Protein AF-S6I855-F1 (afdb_monomer_lite)

Secondary structure (DSSP, 8-state):
--THHHHHHHHHHHHHHHHHHHHHHHHHHHHHHHHHHHHHHHHHHHHHHHHHHHHHHHHHHHHHHHHHHHHHHHHHHHHHT--HHHHGGGGGGGHHHHHHHHHHHHHHHHHH-PPP----

Sequence (120 aa):
MSKWGAAEVILFTGFIIFVLSYGQLNKKTTDNSYSLNAEARQQELERKREQSNRDFMMQTCYAEKARQKTWRASQDSHHANRNLAEYYKIFGIEADAIIAAENKSYEENKTKFVEISCEY

pLDDT: mean 76.37, std 10.59, range [46.06, 89.56]

Radius of gyration: 40.81 Å; chains: 1; bounding box: 76×33×114 Å

Foldseek 3Di:
DDPVVVVVVVVVVVVVCVVVVVVVVVVVVVVVVVVVVVVVVVVVVVVVVVVVVLVVLLVVLVVVLVVVVVVLVVLVCVLVPDPLCVVLVVVPPCSVVVNVVVVVVSVVVVVPDDRRDSDD

Structure (mmCIF, N/CA/C/O backbone):
data_AF-S6I855-F1
#
_entry.id   AF-S6I855-F1
#
loop_
_atom_site.group_PDB
_atom_site.id
_atom_site.type_symbol
_atom_site.label_atom_id
_atom_site.label_alt_id
_atom_site.label_comp_id
_atom_site.label_asym_id
_atom_site.label_entity_id
_atom_site.label_seq_id
_atom_site.pdbx_PDB_ins_code
_atom_site.Cartn_x
_atom_site.Cartn_y
_atom_site.Cartn_z
_atom_site.occupancy
_atom_site.B_iso_or_equiv
_atom_site.auth_seq_id
_atom_site.auth_comp_id
_atom_site.auth_asym_id
_atom_site.auth_atom_id
_atom_site.pdbx_PDB_model_num
ATOM 1 N N . MET A 1 1 ? -44.568 -23.655 78.190 1.00 46.06 1 MET A N 1
ATOM 2 C CA . MET A 1 1 ? -43.363 -23.246 77.436 1.00 46.06 1 MET A CA 1
ATOM 3 C C . MET A 1 1 ? -43.729 -23.114 75.969 1.00 46.06 1 MET A C 1
ATOM 5 O O . MET A 1 1 ? -44.149 -24.079 75.342 1.00 46.06 1 MET A O 1
ATOM 9 N N . SER A 1 2 ? -43.717 -21.879 75.490 1.00 49.75 2 SER A N 1
ATOM 10 C CA . SER A 1 2 ? -44.360 -21.389 74.272 1.00 49.75 2 SER A CA 1
ATOM 11 C C . SER A 1 2 ? -43.617 -21.862 73.017 1.00 49.75 2 SER A C 1
ATOM 13 O O . SER A 1 2 ? -42.563 -21.333 72.683 1.00 49.75 2 SER A O 1
ATOM 15 N N . LYS A 1 3 ? -44.184 -22.831 72.285 1.00 55.69 3 LYS A N 1
ATOM 16 C CA . LYS A 1 3 ? -43.666 -23.289 70.975 1.00 55.69 3 LYS A CA 1
ATOM 17 C C . LYS A 1 3 ? -43.691 -22.201 69.880 1.00 55.69 3 LYS A C 1
ATOM 19 O O . LYS A 1 3 ? -43.108 -22.392 68.822 1.00 55.69 3 LYS A O 1
ATOM 24 N N . TRP A 1 4 ? -44.336 -21.067 70.151 1.00 60.75 4 TRP A N 1
ATOM 25 C CA . TRP A 1 4 ? -44.507 -19.944 69.227 1.00 60.75 4 TRP A CA 1
ATOM 26 C C . TRP A 1 4 ? -43.227 -19.124 68.997 1.00 60.75 4 TRP A C 1
ATOM 28 O O . TRP A 1 4 ? -42.960 -18.737 67.865 1.00 60.75 4 TRP A O 1
ATOM 38 N N . GLY A 1 5 ? -42.369 -18.963 70.011 1.00 70.19 5 GLY A N 1
ATOM 39 C CA . GLY A 1 5 ? -41.152 -18.148 69.870 1.00 70.19 5 GLY A CA 1
ATOM 40 C C . GLY A 1 5 ? -40.101 -18.751 68.929 1.00 70.19 5 GLY A C 1
ATOM 41 O O . GLY A 1 5 ? -39.395 -18.026 68.239 1.00 70.19 5 GLY A O 1
ATOM 42 N N . ALA A 1 6 ? -40.015 -20.083 68.840 1.00 70.62 6 ALA A N 1
ATOM 43 C CA . ALA A 1 6 ? -39.068 -20.743 67.937 1.00 70.62 6 ALA A CA 1
ATOM 44 C C . ALA A 1 6 ? -39.472 -20.601 66.458 1.00 70.62 6 ALA A C 1
ATOM 46 O O . ALA A 1 6 ? -38.611 -20.427 65.597 1.00 70.62 6 ALA A O 1
ATOM 47 N N . ALA A 1 7 ? -40.775 -20.648 66.165 1.00 76.62 7 ALA A N 1
ATOM 48 C CA . ALA A 1 7 ? -41.294 -20.487 64.808 1.00 76.62 7 ALA A CA 1
ATOM 49 C C . ALA A 1 7 ? -41.082 -19.058 64.288 1.00 76.62 7 ALA A C 1
ATOM 51 O O . ALA A 1 7 ? -40.658 -18.870 63.148 1.00 76.62 7 ALA A O 1
ATOM 52 N N . GLU A 1 8 ? -41.309 -18.060 65.143 1.00 77.62 8 GLU A N 1
ATOM 53 C CA . GLU A 1 8 ? -41.084 -16.651 64.813 1.00 77.62 8 GLU A CA 1
ATOM 54 C C . GLU A 1 8 ? -39.616 -16.374 64.492 1.00 77.62 8 GLU A C 1
ATOM 56 O O . GLU A 1 8 ? -39.329 -15.740 63.481 1.00 77.62 8 GLU A O 1
ATOM 61 N N . VAL A 1 9 ? -38.679 -16.919 65.276 1.00 83.94 9 VAL A N 1
ATOM 62 C CA . VAL A 1 9 ? -37.239 -16.745 65.035 1.00 83.94 9 VAL A CA 1
ATOM 63 C C . VAL A 1 9 ? -36.829 -17.336 63.688 1.00 83.94 9 VAL A C 1
ATOM 65 O O . VAL A 1 9 ? -36.134 -16.671 62.923 1.00 83.94 9 VAL A O 1
ATOM 68 N N . ILE A 1 10 ? -37.283 -18.543 63.342 1.00 83.44 10 ILE A N 1
ATOM 69 C CA . ILE A 1 10 ? -36.939 -19.176 62.056 1.00 83.44 10 ILE A CA 1
ATOM 70 C C . ILE A 1 10 ? -37.465 -18.348 60.876 1.00 83.44 10 ILE A C 1
ATOM 72 O O . ILE A 1 10 ? -36.722 -18.093 59.925 1.00 83.44 10 ILE A O 1
ATOM 76 N N . LEU A 1 11 ? -38.713 -17.878 60.952 1.00 85.38 11 LEU A N 1
ATOM 77 C CA . LEU A 1 11 ? -39.314 -17.040 59.912 1.00 85.38 11 LEU A CA 1
ATOM 78 C C . LEU A 1 11 ? -38.594 -15.696 59.772 1.00 85.38 11 LEU A C 1
ATOM 80 O O . LEU A 1 11 ? -38.294 -15.276 58.654 1.00 85.38 11 LEU A O 1
ATOM 84 N N . PHE A 1 12 ? -38.251 -15.050 60.888 1.00 86.31 12 PHE A N 1
ATOM 85 C CA . PHE A 1 12 ? -37.533 -13.776 60.877 1.00 86.31 12 PHE A CA 1
ATOM 86 C C . PHE A 1 12 ? -36.128 -13.925 60.288 1.00 86.31 12 PHE A C 1
ATOM 88 O O . PHE A 1 12 ? -35.693 -13.113 59.473 1.00 86.31 12 PHE A O 1
ATOM 95 N N . THR A 1 13 ? -35.429 -15.000 60.653 1.00 86.50 13 THR A N 1
ATOM 96 C CA . THR A 1 13 ? -34.064 -15.257 60.179 1.00 86.50 13 THR A CA 1
ATOM 97 C C . THR A 1 13 ? -34.062 -15.595 58.687 1.00 86.50 13 THR A C 1
ATOM 99 O O . THR A 1 13 ? -33.248 -15.060 57.935 1.00 86.50 13 THR A O 1
ATOM 102 N N . GLY A 1 14 ? -35.017 -16.412 58.227 1.00 86.88 14 GLY A N 1
ATOM 103 C CA . GLY A 1 14 ? -35.204 -16.715 56.806 1.00 86.88 14 GLY A CA 1
ATOM 104 C C . GLY A 1 14 ? -35.539 -15.475 55.975 1.00 86.88 14 GLY A C 1
ATOM 105 O O . GLY A 1 14 ? -34.975 -15.286 54.898 1.00 86.88 14 GLY A O 1
ATOM 106 N N . PHE A 1 15 ? -36.388 -14.587 56.498 1.00 86.56 15 PHE A N 1
ATOM 107 C CA . PHE A 1 15 ? -36.737 -13.330 55.838 1.00 86.56 15 PHE A CA 1
ATOM 108 C C . PHE A 1 15 ? -35.533 -12.389 55.703 1.00 86.56 15 PHE A C 1
ATOM 110 O O . PHE A 1 15 ? -35.297 -11.841 54.626 1.00 86.56 15 PHE A O 1
ATOM 117 N N . ILE A 1 16 ? -34.724 -12.249 56.758 1.00 85.38 16 ILE A N 1
ATOM 118 C CA . ILE A 1 16 ? -33.504 -11.431 56.729 1.00 85.38 16 ILE A CA 1
ATOM 119 C C . ILE A 1 16 ? -32.514 -11.971 55.691 1.00 85.38 16 ILE A C 1
ATOM 121 O O . ILE A 1 16 ? -31.993 -11.199 54.885 1.00 85.38 16 ILE A O 1
ATOM 125 N N . ILE A 1 17 ? -32.284 -13.287 55.665 1.00 85.19 17 ILE A N 1
ATOM 126 C CA . ILE A 1 17 ? -31.399 -13.912 54.673 1.00 85.19 17 ILE A CA 1
ATOM 127 C C . ILE A 1 17 ? -31.934 -13.658 53.264 1.00 85.19 17 ILE A C 1
ATOM 129 O O . ILE A 1 17 ? -31.164 -13.263 52.393 1.00 85.19 17 ILE A O 1
ATOM 133 N N . PHE A 1 18 ? -33.238 -13.820 53.034 1.00 84.44 18 PHE A N 1
ATOM 134 C CA . PHE A 1 18 ? -33.846 -13.595 51.724 1.00 84.44 18 PHE A CA 1
ATOM 135 C C . PHE A 1 18 ? -33.675 -12.146 51.247 1.00 84.44 18 PHE A C 1
ATOM 137 O O . PHE A 1 18 ? -33.196 -11.923 50.136 1.00 84.44 18 PHE A O 1
ATOM 144 N N . VAL A 1 19 ? -33.975 -11.162 52.100 1.00 82.25 19 VAL A N 1
ATOM 145 C CA . VAL A 1 19 ? -33.861 -9.728 51.774 1.00 82.25 19 VAL A CA 1
ATOM 146 C C . VAL A 1 19 ? -32.406 -9.327 51.507 1.00 82.25 19 VAL A C 1
ATOM 148 O O . VAL A 1 19 ? -32.124 -8.638 50.524 1.00 82.25 19 VAL A O 1
ATOM 151 N N . LEU A 1 20 ? -31.464 -9.797 52.331 1.00 79.12 20 LEU A N 1
ATOM 152 C CA . LEU A 1 20 ? -30.036 -9.520 52.143 1.00 79.12 20 LEU A CA 1
ATOM 153 C C . LEU A 1 20 ? -29.479 -10.197 50.882 1.00 79.12 20 LEU A C 1
ATOM 155 O O . LEU A 1 20 ? -28.678 -9.597 50.163 1.00 79.12 20 LEU A O 1
ATOM 159 N N . SER A 1 21 ? -29.930 -11.417 50.579 1.00 73.81 21 SER A N 1
ATOM 160 C CA . SER A 1 21 ? -29.516 -12.162 49.384 1.00 73.81 21 SER A CA 1
ATOM 161 C C . SER A 1 21 ? -30.018 -11.500 48.103 1.00 73.81 21 SER A C 1
ATOM 163 O O . SER A 1 21 ? -29.254 -11.364 47.148 1.00 73.81 21 SER A O 1
ATOM 165 N N . TYR A 1 22 ? -31.270 -11.028 48.084 1.00 72.56 22 TYR A N 1
ATOM 166 C CA . TYR A 1 22 ? -31.876 -10.391 46.910 1.00 72.56 22 TYR A CA 1
ATOM 167 C C . TYR A 1 22 ? -31.118 -9.123 46.480 1.00 72.56 22 TYR A C 1
ATOM 169 O O . TYR A 1 22 ? -30.855 -8.918 45.294 1.00 72.56 22 TYR A O 1
ATOM 177 N N . GLY A 1 23 ? -30.694 -8.295 47.443 1.00 65.44 23 GLY A N 1
ATOM 178 C CA . GLY A 1 23 ? -29.918 -7.081 47.166 1.00 65.44 23 GLY A CA 1
ATOM 179 C C . GLY A 1 23 ? -28.478 -7.346 46.703 1.00 65.44 23 GLY A C 1
ATOM 180 O O . GLY A 1 23 ? -27.938 -6.584 45.900 1.00 65.44 23 GLY A O 1
ATOM 181 N N . GLN A 1 24 ? -27.853 -8.426 47.181 1.00 63.22 24 GLN A N 1
ATOM 182 C CA . GLN A 1 24 ? -26.481 -8.817 46.820 1.00 63.22 24 GLN A CA 1
ATOM 183 C C . GLN A 1 24 ? -26.410 -9.502 45.441 1.00 63.22 24 GLN A C 1
ATOM 185 O O . GLN A 1 24 ? -25.480 -9.253 44.672 1.00 63.22 24 GLN A O 1
ATOM 190 N N . LEU A 1 25 ? -27.403 -10.329 45.093 1.00 61.06 25 LEU A N 1
ATOM 191 C CA . LEU A 1 25 ? -27.458 -11.062 43.819 1.00 61.06 25 LEU A CA 1
ATOM 192 C C . LEU A 1 25 ? -27.683 -10.138 42.609 1.00 61.06 25 LEU A C 1
ATOM 194 O O . LEU A 1 25 ? -27.072 -10.348 41.558 1.00 61.06 25 LEU A O 1
ATOM 198 N N . ASN A 1 26 ? -28.477 -9.073 42.769 1.00 58.53 26 ASN A N 1
ATOM 199 C CA . ASN A 1 26 ? -28.676 -8.066 41.718 1.00 58.53 26 ASN A CA 1
ATOM 200 C C . ASN A 1 26 ? -27.412 -7.248 41.411 1.00 58.53 26 ASN A C 1
ATOM 202 O O . ASN A 1 26 ? -27.241 -6.811 40.278 1.00 58.53 26 ASN A O 1
ATOM 206 N N . LYS A 1 27 ? -26.517 -7.050 42.391 1.00 56.06 27 LYS A N 1
ATOM 207 C CA . LYS A 1 27 ? -25.257 -6.309 42.192 1.00 56.06 27 LYS A CA 1
ATOM 208 C C . LYS A 1 27 ? -24.181 -7.148 41.497 1.00 56.06 27 LYS A C 1
ATOM 210 O O . LYS A 1 27 ? -23.490 -6.654 40.616 1.00 56.06 27 LYS A O 1
ATOM 215 N N . LYS A 1 28 ? -24.065 -8.437 41.836 1.00 53.62 28 LYS A N 1
ATOM 216 C CA . LYS A 1 28 ? -23.075 -9.332 41.203 1.00 53.62 28 LYS A CA 1
ATOM 217 C C . LYS A 1 28 ? -23.369 -9.639 39.733 1.00 53.62 28 LYS A C 1
ATOM 219 O O . LYS A 1 28 ? -22.445 -9.855 38.957 1.00 53.62 28 LYS A O 1
ATOM 224 N N . THR A 1 29 ? -24.640 -9.668 39.339 1.00 55.28 29 THR A N 1
ATOM 225 C CA . THR A 1 29 ? -25.029 -9.881 37.934 1.00 55.28 29 THR A CA 1
ATOM 226 C C . THR A 1 29 ? -24.722 -8.668 37.054 1.00 55.28 29 THR A C 1
ATOM 228 O O . THR A 1 29 ? -24.426 -8.837 35.872 1.00 55.28 29 THR A O 1
ATOM 231 N N . THR A 1 30 ? -24.712 -7.457 37.620 1.00 53.53 30 THR A N 1
ATOM 232 C CA . THR A 1 30 ? -24.361 -6.233 36.886 1.00 53.53 30 THR A CA 1
ATOM 233 C C . THR A 1 30 ? -22.862 -6.143 36.591 1.00 53.53 30 THR A C 1
ATOM 235 O O . THR A 1 30 ? -22.496 -5.743 35.486 1.00 53.53 30 THR A O 1
ATOM 238 N N . ASP A 1 31 ? -21.992 -6.594 37.498 1.00 53.09 31 ASP A N 1
ATOM 239 C CA . ASP A 1 31 ? -20.534 -6.578 37.280 1.00 53.09 31 ASP A CA 1
ATOM 240 C C . ASP A 1 31 ? -20.090 -7.467 36.102 1.00 53.09 31 ASP A C 1
ATOM 242 O O . ASP A 1 31 ? -19.264 -7.048 35.289 1.00 53.09 31 ASP A O 1
ATOM 246 N N . ASN A 1 32 ? -20.701 -8.644 35.918 1.00 54.84 32 ASN A N 1
ATOM 247 C CA . ASN A 1 32 ? -20.407 -9.513 34.765 1.00 54.84 32 ASN A CA 1
ATOM 248 C C . ASN A 1 32 ? -20.856 -8.918 33.419 1.00 54.84 32 ASN A C 1
ATOM 250 O O . ASN A 1 32 ? -20.304 -9.253 32.375 1.00 54.84 32 ASN A O 1
ATOM 254 N N . SER A 1 33 ? -21.856 -8.034 33.415 1.00 60.38 33 SER A N 1
ATOM 255 C CA . SER A 1 33 ? -22.281 -7.351 32.186 1.00 60.38 33 SER A CA 1
ATOM 256 C C . SER A 1 33 ? -21.306 -6.242 31.767 1.00 60.38 33 SER A C 1
ATOM 258 O O . SER A 1 33 ? -21.198 -5.916 30.584 1.00 60.38 33 SER A O 1
ATOM 260 N N . TYR A 1 34 ? -20.553 -5.683 32.719 1.00 60.06 34 TYR A N 1
ATOM 261 C CA . TYR A 1 34 ? -19.549 -4.657 32.449 1.00 60.06 34 TYR A CA 1
ATOM 262 C C . TYR A 1 34 ? -18.296 -5.229 31.786 1.00 60.06 34 TYR A C 1
ATOM 264 O O . TYR A 1 34 ? -17.793 -4.623 30.839 1.00 60.06 34 TYR A O 1
ATOM 272 N N . SER A 1 35 ? -17.819 -6.395 32.231 1.00 62.56 35 SER A N 1
ATOM 273 C CA . SER A 1 35 ? -16.675 -7.071 31.607 1.00 62.56 35 SER A CA 1
ATOM 274 C C . SER A 1 35 ? -16.986 -7.506 30.174 1.00 62.56 35 SER A C 1
ATOM 276 O O . SER A 1 35 ? -16.189 -7.240 29.280 1.00 62.56 35 SER A O 1
ATOM 278 N N . LEU A 1 36 ? -18.183 -8.046 29.926 1.00 67.12 36 LEU A N 1
ATOM 279 C CA . LEU A 1 36 ? -18.617 -8.458 28.586 1.00 67.12 36 LEU A CA 1
ATOM 280 C C . LEU A 1 36 ? -18.712 -7.268 27.614 1.00 67.12 36 LEU A C 1
ATOM 282 O O . LEU A 1 36 ? -18.301 -7.349 26.458 1.00 67.12 36 LEU A O 1
ATOM 286 N N . ASN A 1 37 ? -19.203 -6.124 28.101 1.00 72.88 37 ASN A N 1
ATOM 287 C CA . ASN A 1 37 ? -19.245 -4.883 27.327 1.00 72.88 37 ASN A CA 1
ATOM 288 C C . ASN A 1 37 ? -17.850 -4.284 27.093 1.00 72.88 37 ASN A C 1
ATOM 290 O O . ASN A 1 37 ? -17.625 -3.641 26.068 1.00 72.88 37 ASN A O 1
ATOM 294 N N . ALA A 1 38 ? -16.915 -4.459 28.029 1.00 72.94 38 ALA A N 1
ATOM 295 C CA . ALA A 1 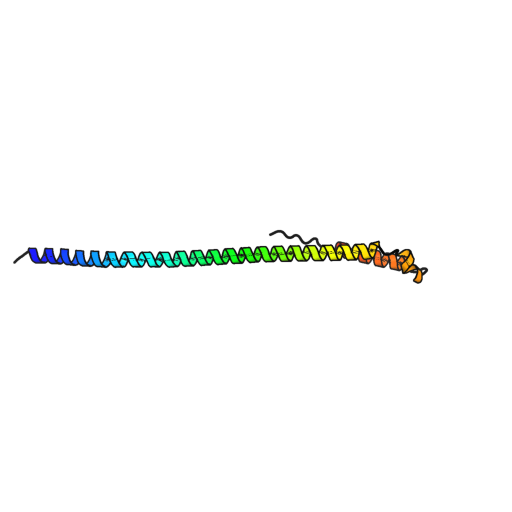38 ? -15.535 -4.015 27.869 1.00 72.94 38 ALA A CA 1
ATOM 296 C C . ALA A 1 38 ? -14.781 -4.878 26.844 1.00 72.94 38 ALA A C 1
ATOM 298 O O . ALA A 1 38 ? -14.125 -4.324 25.962 1.00 72.94 38 ALA A O 1
ATOM 299 N N . GLU A 1 39 ? -14.938 -6.202 26.896 1.00 76.06 39 GLU A N 1
ATOM 300 C CA . GLU A 1 39 ? -14.370 -7.135 25.914 1.00 76.06 39 GLU A CA 1
ATOM 301 C C . GLU A 1 39 ? -14.945 -6.906 24.511 1.00 76.06 39 GLU A C 1
ATOM 303 O O . GLU A 1 39 ? -14.189 -6.828 23.543 1.00 76.06 39 GLU A O 1
ATOM 308 N N . ALA A 1 40 ? -16.259 -6.685 24.389 1.00 78.31 40 ALA A N 1
ATOM 309 C CA . ALA A 1 40 ? -16.886 -6.361 23.107 1.00 78.31 40 ALA A CA 1
ATOM 310 C C . ALA A 1 40 ? -16.322 -5.065 22.491 1.00 78.31 40 ALA A C 1
ATOM 312 O O . ALA A 1 40 ? -16.056 -5.010 21.289 1.00 78.31 40 ALA A O 1
ATOM 313 N N . ARG A 1 41 ? -16.072 -4.032 23.312 1.00 79.06 41 ARG A N 1
ATOM 314 C CA . ARG A 1 41 ? -15.428 -2.788 22.852 1.00 79.06 41 ARG A CA 1
ATOM 315 C C . ARG A 1 41 ? -13.980 -3.010 22.426 1.00 79.06 41 ARG A C 1
ATOM 317 O O . ARG A 1 41 ? -13.554 -2.404 21.447 1.00 79.06 41 ARG A O 1
ATOM 324 N N . GLN A 1 42 ? -13.224 -3.849 23.135 1.00 83.50 42 GLN A N 1
ATOM 325 C CA . GLN A 1 42 ? -11.842 -4.160 22.758 1.00 83.50 42 GLN A CA 1
ATOM 326 C C . GLN A 1 42 ? -11.779 -4.911 21.425 1.00 83.50 42 GLN A C 1
ATOM 328 O O . GLN A 1 42 ? -11.049 -4.480 20.535 1.00 83.50 42 GLN A O 1
ATOM 333 N N . GLN A 1 43 ? -12.622 -5.926 21.224 1.00 82.50 43 GLN A N 1
ATOM 334 C CA . GLN A 1 43 ? -12.706 -6.640 19.946 1.00 82.50 43 GLN A CA 1
ATOM 335 C C . GLN A 1 43 ? -13.133 -5.732 18.786 1.00 82.50 43 GLN A C 1
ATOM 337 O O . GLN A 1 43 ? -12.671 -5.893 17.656 1.00 82.50 43 GLN A O 1
ATOM 342 N N . GLU A 1 44 ? -14.023 -4.767 19.027 1.00 85.75 44 GLU A N 1
ATOM 343 C CA . GLU A 1 44 ? -14.407 -3.804 17.994 1.00 85.75 44 GLU A CA 1
ATOM 344 C C . GLU A 1 44 ? -13.257 -2.848 17.641 1.00 85.75 44 GLU A C 1
ATOM 346 O O . GLU A 1 44 ? -13.050 -2.538 16.466 1.00 85.75 44 GLU A O 1
ATOM 351 N N . LEU A 1 45 ? -12.474 -2.410 18.632 1.00 85.31 45 LEU A N 1
ATOM 352 C CA . LEU A 1 45 ? -11.278 -1.595 18.404 1.00 85.31 45 LEU A CA 1
ATOM 353 C C . LEU A 1 45 ? -10.198 -2.366 17.639 1.00 85.31 45 LEU A C 1
ATOM 355 O O . LEU A 1 45 ? -9.571 -1.795 16.748 1.00 85.31 45 LEU A O 1
ATOM 359 N N . GLU A 1 46 ? -10.000 -3.646 17.944 1.00 86.56 46 GLU A N 1
ATOM 360 C CA . GLU A 1 46 ? -9.068 -4.515 17.220 1.00 86.56 46 GLU A CA 1
ATOM 361 C C . GLU A 1 46 ? -9.503 -4.710 15.768 1.00 86.56 46 GLU A C 1
ATOM 363 O O . GLU A 1 46 ? -8.716 -4.434 14.865 1.00 86.56 46 GLU A O 1
ATOM 368 N N . ARG A 1 47 ? -10.779 -5.030 15.513 1.00 84.12 47 ARG A N 1
ATOM 369 C CA . ARG A 1 47 ? -11.304 -5.139 14.140 1.00 84.12 47 ARG A CA 1
ATOM 370 C C . ARG A 1 47 ? -11.171 -3.838 13.349 1.00 84.12 47 ARG A C 1
ATOM 372 O O . ARG A 1 47 ? -10.821 -3.879 12.172 1.00 84.12 47 ARG A O 1
ATOM 379 N N . LYS A 1 48 ? -11.402 -2.680 13.978 1.00 87.62 48 LYS A N 1
ATOM 380 C CA . LYS A 1 48 ? -11.201 -1.369 13.331 1.00 87.62 48 LYS A CA 1
ATOM 381 C C . LYS A 1 48 ? -9.730 -1.097 13.018 1.00 87.62 48 LYS A C 1
ATOM 383 O O . LYS A 1 48 ? -9.430 -0.562 11.955 1.00 87.62 48 LYS A O 1
ATOM 388 N N . ARG A 1 49 ? -8.810 -1.473 13.913 1.00 85.75 49 ARG A N 1
ATOM 389 C CA . ARG A 1 49 ? -7.362 -1.363 13.666 1.00 85.75 49 ARG A CA 1
ATOM 390 C C . ARG A 1 49 ? -6.920 -2.278 12.538 1.00 85.75 49 ARG A C 1
ATOM 392 O O . ARG A 1 49 ? -6.172 -1.834 11.675 1.00 85.75 49 ARG A O 1
ATOM 399 N N . GLU A 1 50 ? -7.399 -3.517 12.521 1.00 85.75 50 GLU A N 1
ATOM 400 C CA . GLU A 1 50 ? -7.116 -4.454 11.441 1.00 85.75 50 GLU A CA 1
ATOM 401 C C . GLU A 1 50 ? -7.609 -3.904 10.109 1.00 85.75 50 GLU A C 1
ATOM 403 O O . GLU A 1 50 ? -6.803 -3.808 9.193 1.00 85.75 50 GLU A O 1
ATOM 408 N N . GLN A 1 51 ? -8.872 -3.468 10.015 1.00 86.00 51 GLN A N 1
ATOM 409 C CA . GLN A 1 51 ? -9.431 -2.852 8.804 1.00 86.00 51 GLN A CA 1
ATOM 410 C C . GLN A 1 51 ? -8.617 -1.642 8.344 1.00 86.00 51 GLN A C 1
ATOM 412 O O . GLN A 1 51 ? -8.184 -1.609 7.198 1.00 86.00 51 GLN A O 1
ATOM 417 N N . SER A 1 52 ? -8.310 -0.708 9.249 1.00 84.12 52 SER A N 1
ATOM 418 C CA . SER A 1 52 ? -7.475 0.451 8.921 1.00 84.12 52 SER A CA 1
ATOM 419 C C . SER A 1 52 ? -6.089 0.049 8.417 1.00 84.12 52 SER A C 1
ATOM 421 O O . SER A 1 52 ? -5.546 0.718 7.541 1.00 84.12 52 SER A O 1
ATOM 423 N N . ASN A 1 53 ? -5.503 -1.016 8.966 1.00 89.06 53 ASN A N 1
ATOM 424 C CA . ASN A 1 53 ? -4.206 -1.506 8.522 1.00 89.06 53 ASN A CA 1
ATOM 425 C C . ASN A 1 53 ? -4.312 -2.192 7.151 1.00 89.06 53 ASN A C 1
ATOM 427 O O . ASN A 1 53 ? -3.441 -1.993 6.309 1.00 89.06 53 ASN A O 1
ATOM 431 N N . ARG A 1 54 ? -5.400 -2.936 6.888 1.00 84.88 54 ARG A N 1
ATOM 432 C CA . ARG A 1 54 ? -5.674 -3.515 5.561 1.00 84.88 54 ARG A CA 1
ATOM 433 C C . ARG A 1 54 ? -5.789 -2.421 4.504 1.00 84.88 54 ARG A C 1
ATOM 435 O O . ARG A 1 54 ? -5.123 -2.491 3.475 1.00 84.88 54 ARG A O 1
ATOM 442 N N . ASP A 1 55 ? -6.583 -1.394 4.792 1.00 88.00 55 ASP A N 1
ATOM 443 C CA . ASP A 1 55 ? -6.810 -0.262 3.893 1.00 88.00 55 ASP A CA 1
ATOM 444 C C . ASP A 1 55 ? -5.509 0.497 3.623 1.00 88.00 55 ASP A C 1
ATOM 446 O O . ASP A 1 55 ? -5.202 0.819 2.473 1.00 88.00 55 ASP A O 1
ATOM 450 N N . PHE A 1 56 ? -4.699 0.718 4.664 1.00 89.38 56 PHE A N 1
ATOM 451 C CA . PHE A 1 56 ? -3.382 1.331 4.527 1.00 89.38 56 PHE A CA 1
ATOM 452 C C . PHE A 1 56 ? -2.459 0.504 3.624 1.00 89.38 56 PHE A C 1
ATOM 454 O O . PHE A 1 56 ? -1.856 1.053 2.704 1.00 89.38 56 PHE A O 1
ATOM 461 N N . MET A 1 57 ? -2.384 -0.813 3.834 1.00 87.94 57 MET A N 1
ATOM 462 C CA . MET A 1 57 ? -1.570 -1.723 3.017 1.00 87.94 57 MET A CA 1
ATOM 463 C C . MET A 1 57 ? -2.033 -1.773 1.553 1.00 87.94 57 MET A C 1
ATOM 465 O O . MET A 1 57 ? -1.212 -1.789 0.637 1.00 87.94 57 MET A O 1
ATOM 469 N N . MET A 1 58 ? -3.344 -1.745 1.304 1.00 88.94 58 MET A N 1
ATOM 470 C CA . MET A 1 58 ? -3.879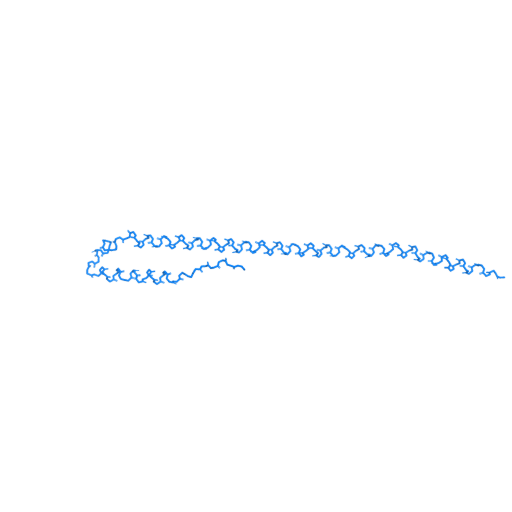 -1.663 -0.058 1.00 88.94 58 MET A CA 1
ATOM 471 C C . MET A 1 58 ? -3.525 -0.330 -0.716 1.00 88.94 58 MET A C 1
ATOM 473 O O . MET A 1 58 ? -3.090 -0.297 -1.868 1.00 88.94 58 MET A O 1
ATOM 477 N N . GLN A 1 59 ? -3.668 0.778 0.012 1.00 89.31 59 GLN A N 1
ATOM 478 C CA . GLN A 1 59 ? -3.360 2.106 -0.504 1.00 89.31 59 GLN A CA 1
ATOM 479 C C . GLN A 1 59 ? -1.873 2.257 -0.841 1.00 89.31 59 GLN A C 1
ATOM 481 O O . GLN A 1 59 ? -1.539 2.798 -1.899 1.00 89.31 59 GLN A O 1
ATOM 486 N N . THR A 1 60 ? -0.977 1.762 0.017 1.00 88.81 60 THR A N 1
ATOM 487 C CA . THR A 1 60 ? 0.467 1.772 -0.251 1.00 88.81 60 THR A CA 1
ATOM 488 C C . THR A 1 60 ? 0.811 0.895 -1.451 1.00 88.81 60 THR A C 1
ATOM 490 O O . THR A 1 60 ? 1.540 1.355 -2.331 1.00 88.81 60 THR A O 1
ATOM 493 N N . CYS A 1 61 ? 0.205 -0.291 -1.573 1.00 89.56 61 CYS A N 1
ATOM 494 C CA . CYS A 1 61 ? 0.377 -1.159 -2.739 1.00 89.56 61 CYS A CA 1
ATOM 495 C C . CYS A 1 61 ? -0.032 -0.465 -4.049 1.00 89.56 61 CYS A C 1
ATOM 497 O O . CYS A 1 61 ? 0.734 -0.446 -5.016 1.00 89.56 61 CYS A O 1
ATOM 499 N N . TYR A 1 62 ? -1.208 0.174 -4.093 1.00 88.25 62 TYR A N 1
ATOM 500 C CA . TYR A 1 62 ? -1.650 0.904 -5.285 1.00 88.25 62 TYR A CA 1
ATOM 501 C C . TYR A 1 62 ? -0.765 2.111 -5.602 1.00 88.25 62 TYR A C 1
ATOM 503 O O . TYR A 1 62 ? -0.483 2.368 -6.776 1.00 88.25 62 TYR A O 1
ATOM 511 N N . ALA A 1 63 ? -0.302 2.837 -4.583 1.00 89.06 63 ALA A N 1
ATOM 512 C CA . ALA A 1 63 ? 0.624 3.949 -4.769 1.00 89.06 63 ALA A CA 1
ATOM 513 C C . ALA A 1 63 ? 1.951 3.475 -5.384 1.00 89.06 63 ALA A C 1
ATOM 515 O O . ALA A 1 63 ? 2.489 4.122 -6.285 1.00 89.06 63 ALA A O 1
ATOM 516 N N . GLU A 1 64 ? 2.458 2.324 -4.952 1.00 86.75 64 GLU A N 1
ATOM 517 C CA . GLU A 1 64 ? 3.679 1.727 -5.487 1.00 86.75 64 GLU A CA 1
ATOM 518 C C . GLU A 1 64 ? 3.485 1.189 -6.909 1.00 86.75 64 GLU A C 1
ATOM 520 O O . GLU A 1 64 ? 4.299 1.471 -7.793 1.00 86.75 64 GLU A O 1
ATOM 525 N N . LYS A 1 65 ? 2.345 0.542 -7.188 1.00 87.62 65 LYS A N 1
ATOM 526 C CA . LYS A 1 65 ? 1.955 0.131 -8.546 1.00 87.62 65 LYS A CA 1
ATOM 527 C C . LYS A 1 65 ? 1.873 1.328 -9.499 1.00 87.62 65 LYS A C 1
ATOM 529 O O . L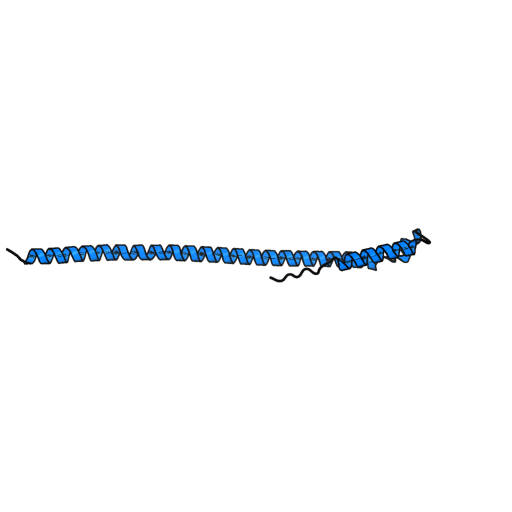YS A 1 65 ? 2.332 1.244 -10.641 1.00 87.62 65 LYS A O 1
ATOM 534 N N . ALA A 1 66 ? 1.326 2.454 -9.044 1.00 86.31 66 ALA A N 1
ATOM 535 C CA . ALA A 1 66 ? 1.265 3.684 -9.828 1.00 86.31 66 ALA A CA 1
ATOM 536 C C . ALA A 1 66 ? 2.665 4.258 -10.104 1.00 86.31 66 ALA A C 1
ATOM 538 O O . ALA A 1 66 ? 2.963 4.590 -11.251 1.00 86.31 66 ALA A O 1
ATOM 539 N N . ARG A 1 67 ? 3.545 4.306 -9.093 1.00 85.75 67 ARG A N 1
ATOM 540 C CA . ARG A 1 67 ? 4.945 4.745 -9.251 1.00 85.75 67 ARG A CA 1
ATOM 541 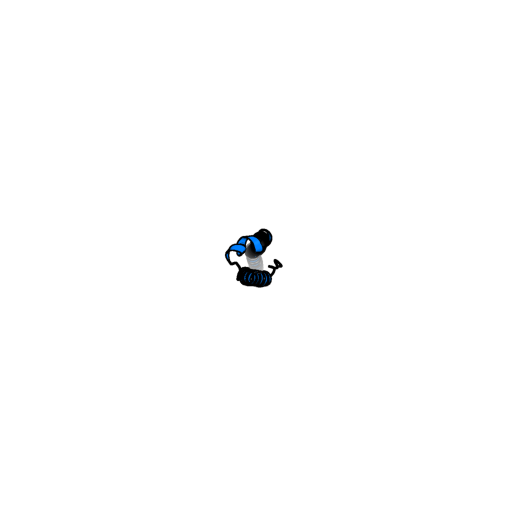C C . ARG A 1 67 ? 5.726 3.863 -10.223 1.00 85.75 67 ARG A C 1
ATOM 543 O O . ARG A 1 67 ? 6.472 4.380 -11.048 1.00 85.75 67 ARG A O 1
ATOM 550 N N . GLN A 1 68 ? 5.539 2.545 -10.171 1.00 83.38 68 GLN A N 1
ATOM 551 C CA . GLN A 1 68 ? 6.172 1.645 -11.134 1.00 83.38 68 GLN A CA 1
ATOM 552 C C . GLN A 1 68 ? 5.657 1.875 -12.557 1.00 83.38 68 GLN A C 1
ATOM 554 O O . GLN A 1 68 ? 6.454 1.894 -13.494 1.00 83.38 68 GLN A O 1
ATOM 559 N N . LYS A 1 69 ? 4.348 2.094 -12.739 1.00 83.81 69 LYS A N 1
ATOM 560 C CA . LYS A 1 69 ? 3.779 2.421 -14.056 1.00 83.81 69 LYS A CA 1
ATOM 561 C C . LYS A 1 69 ? 4.345 3.720 -14.627 1.00 83.81 69 LYS A C 1
ATOM 563 O O . LYS A 1 69 ? 4.710 3.739 -15.798 1.00 83.81 69 LYS A O 1
ATOM 568 N N . THR A 1 70 ? 4.431 4.787 -13.833 1.00 84.44 70 THR A N 1
ATOM 569 C CA . THR A 1 70 ? 4.973 6.070 -14.310 1.00 84.44 70 THR A CA 1
ATOM 570 C C . THR A 1 70 ? 6.459 5.970 -14.633 1.00 84.44 70 THR A C 1
ATOM 572 O O . THR A 1 70 ? 6.903 6.506 -15.646 1.00 84.44 70 THR A O 1
ATOM 575 N N . TRP A 1 71 ? 7.221 5.233 -13.825 1.00 83.50 71 TRP A N 1
ATOM 576 C CA . TRP A 1 71 ? 8.635 4.990 -14.080 1.00 83.50 71 TRP A CA 1
ATOM 577 C C . TRP A 1 71 ? 8.862 4.160 -15.355 1.00 83.50 71 TRP A C 1
ATOM 579 O O . TRP A 1 71 ? 9.706 4.531 -16.170 1.00 83.50 71 TRP A O 1
ATOM 589 N N . ARG A 1 72 ? 8.063 3.104 -15.593 1.00 80.25 72 ARG A N 1
ATOM 590 C CA . ARG A 1 72 ? 8.096 2.349 -16.862 1.00 80.25 72 ARG A CA 1
ATOM 591 C C . ARG A 1 72 ? 7.758 3.241 -18.051 1.00 80.25 72 ARG A C 1
ATOM 593 O O . ARG A 1 72 ? 8.519 3.276 -19.003 1.00 80.25 72 ARG A O 1
ATOM 600 N N . ALA A 1 73 ? 6.676 4.015 -17.971 1.00 82.75 73 ALA A N 1
ATOM 601 C CA . ALA A 1 73 ? 6.289 4.921 -19.052 1.00 82.75 73 ALA A CA 1
ATOM 602 C C . ALA A 1 73 ? 7.396 5.941 -19.380 1.00 82.75 73 ALA A C 1
ATOM 604 O O . ALA A 1 73 ? 7.630 6.250 -20.546 1.00 82.75 73 ALA A O 1
ATOM 605 N N . SER A 1 74 ? 8.116 6.430 -18.364 1.00 81.44 74 SER A N 1
ATOM 606 C CA . SER A 1 74 ? 9.286 7.288 -18.560 1.00 81.44 74 SER A CA 1
ATOM 607 C C . SER A 1 74 ? 10.417 6.550 -19.284 1.00 81.44 74 SER A C 1
ATOM 609 O O . SER A 1 74 ? 10.889 7.055 -20.301 1.00 81.44 74 SER A O 1
ATOM 611 N N . GLN A 1 75 ? 10.806 5.353 -18.835 1.00 78.81 75 GLN A N 1
ATOM 612 C CA . GLN A 1 75 ? 11.822 4.520 -19.500 1.00 78.81 75 GLN A CA 1
ATOM 613 C C . GLN A 1 75 ? 11.458 4.208 -20.956 1.00 78.81 75 GLN A C 1
ATOM 615 O O . GLN A 1 75 ? 12.275 4.414 -21.852 1.00 78.81 75 GLN A O 1
ATOM 620 N N . ASP A 1 76 ? 10.213 3.802 -21.198 1.00 81.31 76 ASP A N 1
ATOM 621 C CA . ASP A 1 76 ? 9.693 3.495 -22.528 1.00 81.31 76 ASP A CA 1
ATOM 622 C C . ASP A 1 76 ? 9.740 4.732 -23.432 1.00 81.31 76 ASP A C 1
ATOM 624 O O . ASP A 1 76 ? 10.184 4.651 -24.574 1.00 81.31 76 ASP A O 1
ATOM 628 N N . SER A 1 77 ? 9.359 5.906 -22.915 1.00 77.38 77 SER A N 1
ATOM 629 C CA . SER A 1 77 ? 9.428 7.161 -23.672 1.00 77.38 77 SER A CA 1
ATOM 630 C C . SER A 1 77 ? 10.865 7.607 -23.960 1.00 77.38 77 SER A C 1
ATOM 632 O O . SER A 1 77 ? 11.134 8.129 -25.039 1.00 77.38 77 SER A O 1
ATOM 634 N N . HIS A 1 78 ? 11.802 7.378 -23.034 1.00 71.94 78 HIS A N 1
ATOM 635 C CA . HIS A 1 78 ? 13.220 7.674 -23.237 1.00 71.94 78 HIS A CA 1
ATOM 636 C C . HIS A 1 78 ? 13.842 6.764 -24.295 1.00 71.94 78 HIS A C 1
ATOM 638 O O . HIS A 1 78 ? 14.656 7.237 -25.087 1.00 71.94 78 HIS A O 1
ATOM 644 N N . HIS A 1 79 ? 13.438 5.495 -24.331 1.00 72.94 79 HIS A N 1
ATOM 645 C CA . HIS A 1 79 ? 13.870 4.550 -25.353 1.00 72.94 79 HIS A CA 1
ATOM 646 C C . HIS A 1 79 ? 13.231 4.859 -26.718 1.00 72.94 79 HIS A C 1
ATOM 648 O O . HIS A 1 79 ? 13.914 4.848 -27.737 1.00 72.94 79 HIS A O 1
ATOM 654 N N . ALA A 1 80 ? 11.936 5.192 -26.751 1.00 71.25 80 ALA A N 1
ATOM 655 C CA . ALA A 1 80 ? 11.188 5.444 -27.985 1.00 71.25 80 ALA A CA 1
ATOM 656 C C . ALA A 1 80 ? 11.516 6.791 -28.655 1.00 71.25 80 ALA A C 1
ATOM 658 O O . ALA A 1 80 ? 11.531 6.874 -29.879 1.00 71.25 80 ALA A O 1
ATOM 659 N N . ASN A 1 81 ? 11.786 7.847 -27.878 1.00 62.84 81 ASN A N 1
ATOM 660 C CA . ASN A 1 81 ? 12.080 9.1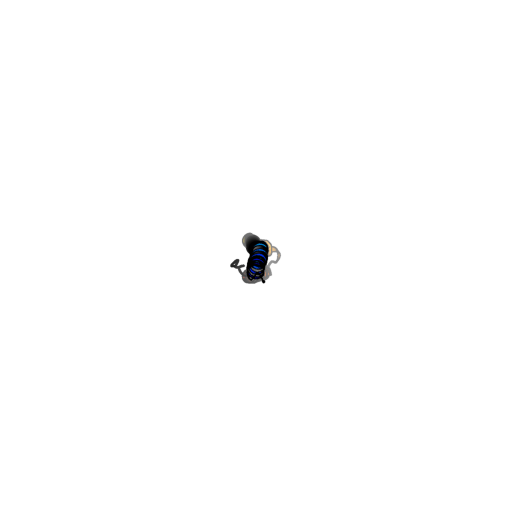82 -28.421 1.00 62.84 81 ASN A CA 1
ATOM 661 C C . ASN A 1 81 ? 13.543 9.373 -28.842 1.00 62.84 81 ASN A C 1
ATOM 663 O O . ASN A 1 81 ? 13.899 10.434 -29.360 1.00 62.84 81 ASN A O 1
ATOM 667 N N . ARG A 1 82 ? 14.414 8.383 -28.629 1.00 65.94 82 ARG A N 1
ATOM 668 C CA . ARG A 1 82 ? 15.770 8.418 -29.173 1.00 65.94 82 ARG A CA 1
ATOM 669 C C . ARG A 1 82 ? 15.746 7.846 -30.584 1.00 65.94 82 ARG A C 1
ATOM 671 O O . ARG A 1 82 ? 15.593 6.644 -30.770 1.00 65.94 82 ARG A O 1
ATOM 678 N N . ASN A 1 83 ? 16.015 8.694 -31.578 1.00 66.56 83 ASN A N 1
ATOM 679 C CA . ASN A 1 83 ? 16.598 8.231 -32.837 1.00 66.56 83 ASN A CA 1
ATOM 680 C C . ASN A 1 83 ? 17.993 7.674 -32.513 1.00 66.56 83 ASN A C 1
ATOM 682 O O . ASN A 1 83 ? 19.001 8.375 -32.603 1.00 66.56 83 ASN A O 1
ATOM 686 N N . LEU A 1 84 ? 18.040 6.418 -32.064 1.00 64.94 84 LEU A N 1
ATOM 687 C CA . LEU A 1 84 ? 19.252 5.695 -31.675 1.00 64.94 84 LEU A CA 1
ATOM 688 C C . LEU A 1 84 ? 20.323 5.814 -32.775 1.00 64.94 84 LEU A C 1
ATOM 690 O O . LEU A 1 84 ? 21.462 6.173 -32.505 1.00 64.94 84 LEU A O 1
ATOM 694 N N . ALA A 1 85 ? 19.932 5.676 -34.041 1.00 63.09 85 ALA A N 1
ATOM 695 C CA . ALA A 1 85 ? 20.840 5.826 -35.179 1.00 63.09 85 ALA A CA 1
ATOM 696 C C . ALA A 1 85 ? 21.481 7.227 -35.312 1.00 63.09 85 ALA A C 1
ATOM 698 O O . ALA A 1 85 ? 22.584 7.357 -35.837 1.00 63.09 85 ALA A O 1
ATOM 699 N N . GLU A 1 86 ? 20.814 8.284 -34.846 1.00 68.50 86 GLU A N 1
ATOM 700 C CA . GLU A 1 86 ? 21.281 9.669 -34.978 1.00 68.50 86 GLU A CA 1
ATOM 701 C C . GLU A 1 86 ? 22.138 10.091 -33.778 1.00 68.50 86 GLU A C 1
ATOM 703 O O . GLU A 1 86 ? 23.191 10.705 -33.951 1.00 68.50 86 GLU A O 1
ATOM 708 N N . TYR A 1 87 ? 21.748 9.673 -32.570 1.00 67.00 87 TYR A N 1
ATOM 709 C CA . TYR A 1 87 ? 22.519 9.888 -31.342 1.00 67.00 87 TYR A CA 1
ATOM 710 C C . TYR A 1 87 ? 23.820 9.082 -31.316 1.00 67.00 87 TYR A C 1
ATOM 712 O O . TYR A 1 87 ? 24.861 9.600 -30.911 1.00 67.00 87 TYR A O 1
ATOM 720 N N . TYR A 1 88 ? 23.781 7.831 -31.780 1.00 71.38 88 TYR A N 1
ATOM 721 C CA . TYR A 1 88 ? 24.949 6.952 -31.782 1.00 71.38 88 TYR A CA 1
ATOM 722 C C . TYR A 1 88 ? 25.806 7.084 -33.046 1.00 71.38 88 TYR A C 1
ATOM 724 O O . TYR A 1 88 ? 26.851 6.448 -33.150 1.00 71.38 88 TYR A O 1
ATOM 732 N N . LYS A 1 89 ? 25.452 7.996 -33.963 1.00 71.56 89 LYS A N 1
ATOM 733 C CA . LYS A 1 89 ? 26.239 8.315 -35.165 1.00 71.56 89 LYS A CA 1
ATOM 734 C C . LYS A 1 89 ? 27.685 8.724 -34.851 1.00 71.56 89 LYS A C 1
ATOM 736 O O . LYS A 1 89 ? 28.575 8.522 -35.673 1.00 71.56 89 LYS A O 1
ATOM 741 N N . ILE A 1 90 ? 27.926 9.264 -33.654 1.00 78.06 90 ILE A N 1
ATOM 742 C CA . ILE A 1 90 ? 29.250 9.665 -33.148 1.00 78.06 90 ILE A CA 1
ATOM 743 C C . ILE A 1 90 ? 30.189 8.454 -32.998 1.00 78.06 90 ILE A C 1
ATOM 745 O O . ILE A 1 90 ? 31.400 8.595 -33.146 1.00 78.06 90 ILE A O 1
ATOM 749 N N . PHE A 1 91 ? 29.641 7.259 -32.770 1.00 75.88 91 PHE A N 1
ATOM 750 C CA . PHE A 1 91 ? 30.409 6.022 -32.607 1.00 75.88 91 PHE A CA 1
ATOM 751 C C . PHE A 1 91 ? 30.762 5.343 -33.940 1.00 75.88 91 PHE A C 1
ATOM 753 O O . PHE A 1 91 ? 31.452 4.325 -33.951 1.00 75.88 91 PHE A O 1
ATOM 760 N N . GLY A 1 92 ? 30.331 5.905 -35.077 1.00 76.88 92 GLY A N 1
ATOM 761 C CA . GLY A 1 92 ? 30.691 5.411 -36.405 1.00 76.88 92 GLY A CA 1
ATOM 762 C C . GLY A 1 92 ? 30.347 3.931 -36.589 1.00 76.88 92 GLY A C 1
ATOM 763 O O . GLY A 1 92 ? 29.184 3.551 -36.528 1.00 76.88 92 GLY A O 1
ATOM 764 N N . ILE A 1 93 ? 31.367 3.097 -36.808 1.00 79.06 93 ILE A N 1
ATOM 765 C CA . ILE A 1 93 ? 31.228 1.650 -37.061 1.00 79.06 93 ILE A CA 1
ATOM 766 C C . ILE A 1 93 ? 30.723 0.896 -35.814 1.00 79.06 93 ILE A C 1
ATOM 768 O O . ILE A 1 93 ? 30.085 -0.145 -35.937 1.00 79.06 93 ILE A O 1
ATOM 772 N N . GLU A 1 94 ? 30.961 1.422 -34.611 1.00 79.50 94 GLU A N 1
ATOM 773 C CA . GLU A 1 94 ? 30.553 0.785 -33.350 1.00 79.50 94 GLU A CA 1
ATOM 774 C C . GLU A 1 94 ? 29.120 1.145 -32.926 1.00 79.50 94 GLU A C 1
ATOM 776 O O . GLU A 1 94 ? 28.607 0.594 -31.949 1.00 79.50 94 GLU A O 1
ATOM 781 N N . ALA A 1 95 ? 28.448 2.034 -33.665 1.00 78.31 95 ALA A N 1
ATOM 782 C CA . ALA A 1 95 ? 27.098 2.492 -33.348 1.00 78.31 95 ALA A CA 1
ATOM 783 C C . ALA A 1 95 ? 26.106 1.325 -33.213 1.00 78.31 95 ALA A C 1
ATOM 785 O O . ALA A 1 95 ? 25.362 1.261 -32.236 1.00 78.31 95 ALA A O 1
ATOM 786 N N . ASP A 1 96 ? 26.155 0.357 -34.130 1.00 80.50 96 ASP A N 1
ATOM 787 C CA . ASP A 1 96 ? 25.246 -0.794 -34.129 1.00 80.50 96 ASP A CA 1
ATOM 788 C C . ASP A 1 96 ? 25.440 -1.697 -32.902 1.00 80.50 96 ASP A C 1
ATOM 790 O O . ASP A 1 96 ? 24.469 -2.203 -32.335 1.00 80.50 96 ASP A O 1
ATOM 794 N N . ALA A 1 97 ? 26.684 -1.866 -32.442 1.00 83.88 97 ALA A N 1
ATOM 795 C CA . ALA A 1 97 ? 26.992 -2.666 -31.258 1.00 83.88 97 ALA A CA 1
ATOM 796 C C . ALA A 1 97 ? 26.466 -2.006 -29.974 1.00 83.88 97 ALA A C 1
ATOM 798 O O . ALA A 1 97 ? 25.951 -2.689 -29.086 1.00 83.88 97 ALA A O 1
ATOM 799 N N . ILE A 1 98 ? 26.552 -0.677 -29.890 1.00 81.12 98 ILE A N 1
ATOM 800 C CA . ILE A 1 98 ? 26.070 0.091 -28.738 1.00 81.12 98 ILE A CA 1
ATOM 801 C C . ILE A 1 98 ? 24.538 0.120 -28.711 1.00 81.12 98 ILE A C 1
ATOM 803 O O . ILE A 1 98 ? 23.945 -0.111 -27.658 1.00 81.12 98 ILE A O 1
ATOM 807 N N . ILE A 1 99 ? 23.893 0.301 -29.866 1.00 82.25 99 ILE A N 1
ATOM 808 C CA . ILE A 1 99 ? 22.431 0.226 -29.998 1.00 82.25 99 ILE A CA 1
ATOM 809 C C . ILE A 1 99 ? 21.929 -1.170 -29.605 1.00 82.25 99 ILE A C 1
ATOM 811 O O . ILE A 1 99 ? 20.959 -1.297 -28.857 1.00 82.25 99 ILE A O 1
ATOM 815 N N . ALA A 1 100 ? 22.605 -2.232 -30.055 1.00 84.06 100 ALA A N 1
ATOM 816 C CA . ALA A 1 100 ? 22.260 -3.602 -29.682 1.00 84.06 100 ALA A CA 1
ATOM 817 C C . ALA A 1 100 ? 22.412 -3.850 -28.170 1.00 84.06 100 ALA A C 1
ATOM 819 O O . ALA A 1 100 ? 21.567 -4.518 -27.568 1.00 8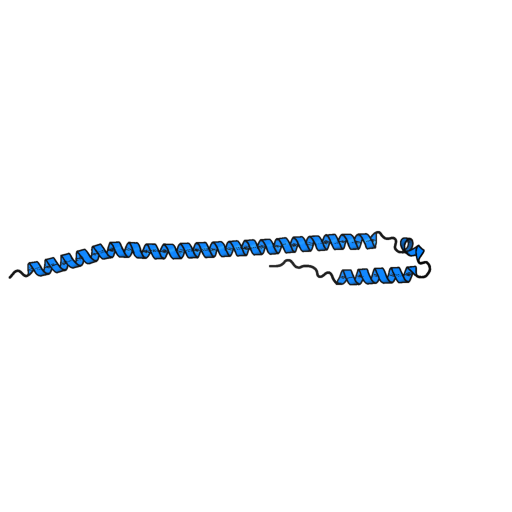4.06 100 ALA A O 1
ATOM 820 N N . ALA A 1 101 ? 23.452 -3.294 -27.543 1.00 83.94 101 ALA A N 1
ATOM 821 C CA . ALA A 1 101 ? 23.662 -3.388 -26.102 1.00 83.94 101 ALA A CA 1
ATOM 822 C C . ALA A 1 101 ? 22.594 -2.621 -25.297 1.00 83.94 101 ALA A C 1
ATOM 824 O O . ALA A 1 101 ? 22.093 -3.147 -24.300 1.00 83.94 101 ALA A O 1
ATOM 825 N N . GLU A 1 102 ? 22.204 -1.418 -25.732 1.00 83.00 102 GLU A N 1
ATOM 826 C CA . GLU A 1 102 ? 21.150 -0.622 -25.083 1.00 83.00 102 GLU A CA 1
ATOM 827 C C . GLU A 1 102 ? 19.779 -1.301 -25.208 1.00 83.00 102 GLU A C 1
ATOM 829 O O . GLU A 1 102 ? 19.103 -1.484 -24.195 1.00 83.00 102 GLU A O 1
ATOM 834 N N . ASN A 1 103 ? 19.425 -1.792 -26.402 1.00 84.38 103 ASN A N 1
ATOM 835 C CA . ASN A 1 103 ? 18.193 -2.557 -26.628 1.00 84.38 103 ASN A CA 1
ATOM 836 C C . ASN A 1 103 ? 18.131 -3.810 -25.743 1.00 84.38 103 ASN A C 1
ATOM 838 O O . ASN A 1 103 ? 17.095 -4.112 -25.151 1.00 84.38 103 ASN A O 1
ATOM 842 N N . LYS A 1 104 ? 19.250 -4.536 -25.616 1.00 85.56 104 LYS A N 1
ATOM 843 C CA . LYS A 1 104 ? 19.328 -5.726 -24.760 1.00 85.56 104 LYS A CA 1
ATOM 844 C C . LYS A 1 104 ? 19.124 -5.375 -23.284 1.00 85.56 104 LYS A C 1
ATOM 846 O O . LYS A 1 104 ? 18.358 -6.047 -22.602 1.00 85.56 104 LYS A O 1
ATOM 851 N N . SER A 1 105 ? 19.766 -4.310 -22.806 1.00 83.75 105 SER A N 1
ATOM 852 C CA . SER A 1 105 ? 19.603 -3.809 -21.434 1.00 83.75 105 SER A CA 1
ATOM 853 C C . SER A 1 105 ? 18.160 -3.375 -21.144 1.00 83.75 105 SER A C 1
ATOM 855 O O . SER A 1 105 ? 17.618 -3.663 -20.074 1.00 83.75 105 SER A O 1
ATOM 857 N N . TYR A 1 106 ? 17.509 -2.723 -22.110 1.00 82.62 106 TYR A N 1
ATOM 858 C CA . TYR A 1 106 ? 16.115 -2.305 -21.999 1.00 82.62 106 TYR A CA 1
ATOM 859 C C . TYR A 1 106 ? 15.156 -3.503 -21.918 1.00 82.62 106 TYR A C 1
ATOM 861 O O . TYR A 1 106 ? 14.332 -3.555 -21.004 1.00 82.62 106 TYR A O 1
ATOM 869 N N . GLU A 1 107 ? 15.302 -4.504 -22.790 1.00 82.31 107 GLU A N 1
ATOM 870 C CA . GLU A 1 107 ? 14.496 -5.735 -22.745 1.00 82.31 107 GLU A CA 1
ATOM 871 C C . GLU A 1 107 ? 14.731 -6.535 -21.448 1.00 82.31 107 GLU A C 1
ATOM 873 O O . GLU A 1 107 ? 13.781 -6.985 -20.801 1.00 82.31 107 GLU A O 1
ATOM 878 N N . GLU A 1 108 ? 15.979 -6.647 -20.983 1.00 80.81 108 GLU A N 1
ATOM 879 C CA . GLU A 1 108 ? 16.287 -7.279 -19.694 1.00 80.81 108 GLU A CA 1
ATOM 880 C C . GLU A 1 108 ? 15.635 -6.539 -18.518 1.00 80.81 108 GLU A C 1
ATOM 882 O O . GLU A 1 108 ? 15.066 -7.170 -17.627 1.00 80.81 108 GLU A O 1
ATOM 887 N N . ASN A 1 109 ? 15.662 -5.205 -18.505 1.00 77.75 109 ASN A N 1
ATOM 888 C CA . ASN A 1 109 ? 14.984 -4.432 -17.467 1.00 77.75 109 ASN A CA 1
ATOM 889 C C . ASN A 1 109 ? 13.467 -4.592 -17.550 1.00 77.75 109 ASN A C 1
ATOM 891 O O . ASN A 1 109 ? 12.833 -4.829 -16.526 1.00 77.75 109 ASN A O 1
ATOM 895 N N . LYS A 1 110 ? 12.881 -4.552 -18.748 1.00 74.69 110 LYS A N 1
ATOM 896 C CA . LYS A 1 110 ? 11.439 -4.721 -18.972 1.00 74.69 110 LYS A CA 1
ATOM 897 C C . LYS A 1 110 ? 10.902 -6.024 -18.373 1.00 74.69 110 LYS A C 1
ATOM 899 O O . LYS A 1 110 ? 9.841 -6.010 -17.750 1.00 74.69 110 LYS A O 1
ATOM 904 N N . THR A 1 111 ? 11.652 -7.120 -18.495 1.00 70.19 111 THR A N 1
ATOM 905 C CA . THR A 1 111 ? 11.278 -8.431 -17.928 1.00 70.19 111 THR A CA 1
ATOM 906 C C . THR A 1 111 ? 11.440 -8.530 -16.407 1.00 70.19 111 THR A C 1
ATOM 908 O O . THR A 1 111 ? 10.744 -9.322 -15.775 1.00 70.19 111 THR A O 1
ATOM 911 N N . LYS A 1 112 ? 12.301 -7.711 -15.785 1.00 69.94 112 LYS A N 1
ATOM 912 C CA . LYS A 1 112 ? 12.495 -7.695 -14.321 1.00 69.94 112 LYS A CA 1
ATOM 913 C C . LYS A 1 112 ? 11.342 -7.052 -13.558 1.00 69.94 112 LYS A C 1
ATOM 915 O O . LYS A 1 112 ? 11.225 -7.254 -12.349 1.00 69.94 112 LYS A O 1
ATOM 920 N N . PHE A 1 113 ? 10.483 -6.286 -14.224 1.00 64.12 113 PHE A N 1
ATOM 921 C CA . PHE A 1 113 ? 9.344 -5.678 -13.553 1.00 64.12 113 PHE A CA 1
ATOM 922 C C . PHE A 1 113 ? 8.188 -6.672 -13.424 1.00 64.12 113 PHE A C 1
ATOM 924 O O . PHE A 1 113 ? 7.316 -6.766 -14.291 1.00 64.12 113 PHE A O 1
ATOM 931 N N . VAL A 1 114 ? 8.148 -7.367 -12.291 1.00 65.75 114 VAL A N 1
ATOM 932 C CA . VAL A 1 114 ? 6.985 -8.150 -11.862 1.00 65.75 114 VAL A CA 1
ATOM 933 C C . VAL A 1 114 ? 5.797 -7.204 -11.680 1.00 65.75 114 VAL A C 1
ATOM 935 O O . VAL A 1 114 ? 5.929 -6.133 -11.086 1.00 65.75 114 VAL A O 1
ATOM 938 N N . GLU A 1 115 ? 4.638 -7.552 -12.238 1.00 70.69 115 GLU A N 1
ATOM 939 C CA . GLU A 1 115 ? 3.421 -6.783 -12.000 1.00 70.69 115 GLU A CA 1
ATOM 940 C C . GLU A 1 115 ? 3.007 -6.940 -10.533 1.00 70.69 115 GLU A C 1
ATOM 942 O O . GLU A 1 115 ? 2.710 -8.041 -10.081 1.00 70.69 115 GLU A O 1
ATOM 947 N N . ILE A 1 116 ? 2.989 -5.836 -9.782 1.00 76.44 116 ILE A N 1
ATOM 948 C CA . ILE A 1 116 ? 2.484 -5.852 -8.408 1.00 76.44 116 ILE A CA 1
ATOM 949 C C . ILE A 1 116 ? 0.985 -6.202 -8.448 1.00 76.44 116 ILE A C 1
ATOM 951 O O . ILE A 1 116 ? 0.171 -5.449 -9.010 1.00 76.44 116 ILE A O 1
ATOM 955 N N . SER A 1 117 ? 0.620 -7.341 -7.852 1.00 76.69 117 SER A N 1
ATOM 956 C CA . SER A 1 117 ? -0.762 -7.718 -7.552 1.00 76.69 117 SER A CA 1
ATOM 957 C C . SER A 1 117 ? -1.140 -7.170 -6.178 1.00 76.69 117 SER A C 1
ATOM 959 O O . SER A 1 117 ? -0.603 -7.602 -5.161 1.00 76.69 117 SER A O 1
ATOM 961 N N . CYS A 1 118 ? -2.058 -6.209 -6.154 1.00 78.81 118 CYS A N 1
ATOM 962 C CA . CYS A 1 118 ? -2.666 -5.722 -4.920 1.00 78.81 118 CYS A CA 1
ATOM 963 C C . CYS A 1 118 ? -3.962 -6.507 -4.700 1.00 78.81 118 CYS A C 1
ATOM 965 O O . CYS A 1 118 ? -5.035 -6.033 -5.065 1.00 78.81 118 CYS A O 1
ATOM 967 N N . GLU A 1 119 ? -3.839 -7.733 -4.197 1.00 71.88 119 GLU A N 1
ATOM 968 C CA . GLU A 1 119 ? -4.959 -8.559 -3.738 1.00 71.88 119 GLU A CA 1
ATOM 969 C C . GLU A 1 119 ? -4.774 -8.824 -2.240 1.00 71.88 119 GLU A C 1
ATOM 971 O O . GLU A 1 119 ? -3.640 -8.996 -1.784 1.00 71.88 119 GLU A O 1
ATOM 976 N N . TYR A 1 120 ? -5.876 -8.784 -1.486 1.00 56.38 120 TYR A N 1
ATOM 977 C CA . TYR A 1 120 ? -5.907 -8.988 -0.035 1.00 56.38 120 TYR A CA 1
ATOM 978 C C . TYR A 1 120 ? -6.524 -10.340 0.310 1.00 56.38 120 TYR A C 1
ATOM 980 O O . TYR A 1 120 ? -7.562 -10.669 -0.308 1.00 56.38 120 TYR A O 1
#